Protein AF-C0EJK9-F1 (afdb_monomer_lite)

Structure (mmCIF, N/CA/C/O backbone):
data_AF-C0EJK9-F1
#
_entry.id   AF-C0EJK9-F1
#
loop_
_atom_site.group_PDB
_atom_site.id
_atom_site.type_symbol
_atom_site.label_atom_id
_atom_site.label_alt_id
_atom_site.label_comp_id
_atom_site.label_asym_id
_atom_site.label_entity_id
_atom_site.label_seq_id
_atom_site.pdbx_PDB_ins_code
_atom_site.Cartn_x
_atom_site.Cartn_y
_atom_site.Cartn_z
_atom_site.occupancy
_atom_site.B_iso_or_equiv
_atom_site.auth_seq_id
_atom_site.auth_comp_id
_atom_site.auth_asym_id
_atom_site.auth_atom_id
_atom_site.pdbx_PDB_model_num
ATOM 1 N N . MET A 1 1 ? 7.780 17.916 -21.628 1.00 54.56 1 MET A N 1
ATOM 2 C CA . MET A 1 1 ? 6.899 16.749 -21.840 1.00 54.56 1 MET A CA 1
ATOM 3 C C . MET A 1 1 ? 7.640 15.563 -22.472 1.00 54.56 1 MET A C 1
ATOM 5 O O . MET A 1 1 ? 7.548 14.504 -21.882 1.00 54.56 1 MET A O 1
ATOM 9 N N . GLY A 1 2 ? 8.480 15.717 -23.511 1.00 61.62 2 GLY A N 1
ATOM 10 C CA . GLY A 1 2 ? 9.140 14.572 -24.193 1.00 61.62 2 GLY A CA 1
ATOM 11 C C . GLY A 1 2 ? 9.980 13.589 -23.346 1.00 61.62 2 GLY A C 1
ATOM 12 O O . GLY A 1 2 ? 9.915 12.391 -23.569 1.00 61.62 2 GLY A O 1
ATOM 13 N N . LYS A 1 3 ? 10.689 14.043 -22.302 1.00 77.94 3 LYS A N 1
ATOM 14 C CA . LYS A 1 3 ? 11.567 13.158 -21.500 1.00 77.94 3 LYS A CA 1
ATOM 15 C C . LYS A 1 3 ? 10.835 12.135 -20.613 1.00 77.94 3 LYS A C 1
ATOM 17 O O . LYS A 1 3 ? 11.472 11.209 -20.127 1.00 77.94 3 LYS A O 1
ATOM 22 N N . ARG A 1 4 ? 9.537 12.326 -20.335 1.00 82.25 4 ARG A N 1
ATOM 23 C CA . ARG A 1 4 ? 8.764 11.427 -19.451 1.00 82.25 4 ARG A CA 1
ATOM 24 C C . ARG A 1 4 ? 8.226 10.214 -20.201 1.00 82.25 4 ARG A C 1
ATOM 26 O O . ARG A 1 4 ? 8.359 9.099 -19.712 1.00 82.25 4 ARG A O 1
ATOM 33 N N . ASP A 1 5 ? 7.709 10.422 -21.407 1.00 84.94 5 ASP A N 1
ATOM 34 C CA . ASP A 1 5 ? 7.240 9.321 -22.252 1.00 84.94 5 ASP A CA 1
ATOM 35 C C . ASP A 1 5 ? 8.407 8.396 -22.636 1.00 84.94 5 ASP A C 1
ATOM 37 O O . ASP A 1 5 ? 8.292 7.176 -22.533 1.00 84.94 5 ASP A O 1
ATOM 41 N N . GLU A 1 6 ? 9.572 8.970 -22.961 1.00 91.44 6 GLU A N 1
ATOM 42 C CA . GLU A 1 6 ? 10.811 8.210 -23.178 1.00 91.44 6 GLU A CA 1
ATOM 43 C C . GLU A 1 6 ? 11.226 7.406 -21.934 1.00 91.44 6 GLU A C 1
ATOM 45 O O . GLU A 1 6 ? 11.645 6.253 -22.054 1.00 91.44 6 GLU A O 1
ATOM 50 N N . ALA A 1 7 ? 11.069 7.972 -20.732 1.00 93.69 7 ALA A N 1
ATOM 51 C CA . ALA A 1 7 ? 11.371 7.270 -19.489 1.00 93.69 7 ALA A CA 1
ATOM 52 C C . ALA A 1 7 ? 10.420 6.085 -19.256 1.00 93.69 7 ALA A C 1
ATOM 54 O O . ALA A 1 7 ? 10.895 4.994 -18.941 1.00 93.69 7 ALA A O 1
ATOM 55 N N . LEU A 1 8 ? 9.110 6.255 -19.493 1.00 95.44 8 LEU A N 1
ATOM 56 C CA . LEU A 1 8 ? 8.136 5.160 -19.396 1.00 95.44 8 LEU A CA 1
ATOM 57 C C . LEU A 1 8 ? 8.521 3.990 -20.291 1.00 95.44 8 LEU A C 1
ATOM 59 O O . LEU A 1 8 ? 8.587 2.852 -19.833 1.00 95.44 8 LEU A O 1
ATOM 63 N N . VAL A 1 9 ? 8.782 4.290 -21.565 1.00 96.06 9 VAL A N 1
ATOM 64 C CA . VAL A 1 9 ? 9.171 3.291 -22.563 1.00 96.06 9 VAL A CA 1
ATOM 65 C C . VAL A 1 9 ? 10.455 2.592 -22.131 1.00 96.06 9 VAL A C 1
ATOM 67 O O . VAL A 1 9 ? 10.530 1.368 -22.191 1.00 96.06 9 VAL A O 1
ATOM 70 N N . THR A 1 10 ? 11.434 3.345 -21.627 1.00 97.19 10 THR A N 1
ATOM 71 C CA . THR A 1 10 ? 12.712 2.793 -21.164 1.00 97.19 10 THR A CA 1
ATOM 72 C C . THR A 1 10 ? 12.530 1.839 -19.985 1.00 97.19 10 THR A C 1
ATOM 74 O O . THR A 1 10 ? 13.101 0.751 -19.990 1.00 97.19 10 THR A O 1
ATOM 77 N N . TRP A 1 11 ? 11.720 2.195 -18.985 1.00 97.44 11 TRP A N 1
ATOM 78 C CA . TRP A 1 11 ? 11.469 1.305 -17.849 1.00 97.44 11 TRP A CA 1
ATOM 79 C C . TRP A 1 11 ? 10.689 0.057 -18.257 1.00 97.44 11 TRP A C 1
ATOM 81 O O . TRP A 1 11 ? 11.042 -1.041 -17.839 1.00 97.44 11 TRP A O 1
ATOM 91 N N . LEU A 1 12 ? 9.675 0.185 -19.113 1.00 97.50 12 LEU A N 1
ATOM 92 C CA . LEU A 1 12 ? 8.937 -0.981 -19.603 1.00 97.50 12 LEU A CA 1
ATOM 93 C C . LEU A 1 12 ? 9.835 -1.919 -20.426 1.00 97.50 12 LEU A C 1
ATOM 95 O O . LEU A 1 12 ? 9.771 -3.130 -20.235 1.00 97.50 12 LEU A O 1
ATOM 99 N N . ALA A 1 13 ? 10.727 -1.376 -21.259 1.00 97.75 13 ALA A N 1
ATOM 100 C CA . ALA A 1 13 ? 11.734 -2.166 -21.967 1.00 97.75 13 ALA A CA 1
ATOM 101 C C . ALA A 1 13 ? 12.742 -2.827 -21.007 1.00 97.75 13 ALA A C 1
ATOM 103 O O . ALA A 1 13 ? 13.139 -3.970 -21.213 1.00 97.75 13 ALA A O 1
ATOM 104 N N . GLY A 1 14 ? 13.132 -2.141 -19.929 1.00 96.88 14 GLY A N 1
ATOM 105 C CA . GLY A 1 14 ? 13.991 -2.709 -18.886 1.00 96.88 14 GLY A CA 1
ATOM 106 C C . GLY A 1 14 ? 13.339 -3.880 -18.144 1.00 96.88 14 GLY A C 1
ATOM 107 O O . GLY A 1 14 ? 14.010 -4.869 -17.853 1.00 96.88 14 GLY A O 1
ATOM 108 N N . TYR A 1 15 ? 12.030 -3.800 -17.886 1.00 97.50 15 TYR A N 1
ATOM 109 C CA . TYR A 1 15 ? 11.264 -4.923 -17.346 1.00 97.50 15 TYR A CA 1
ATOM 110 C C . TYR A 1 15 ? 11.197 -6.096 -18.332 1.00 97.50 15 TYR A C 1
ATOM 112 O O . TYR A 1 15 ? 11.419 -7.229 -17.922 1.00 97.50 15 TYR A O 1
ATOM 120 N N . ASP A 1 16 ? 10.949 -5.839 -19.618 1.00 97.62 16 ASP A N 1
ATOM 121 C CA . ASP A 1 16 ? 10.926 -6.893 -20.643 1.00 97.62 16 ASP A CA 1
ATOM 122 C C . ASP A 1 16 ? 12.284 -7.612 -20.755 1.00 97.62 16 ASP A C 1
ATOM 124 O O . ASP A 1 16 ? 12.351 -8.836 -20.848 1.00 97.62 16 ASP A O 1
ATOM 128 N N . TYR A 1 17 ? 13.382 -6.860 -20.633 1.00 96.50 17 TYR A N 1
ATOM 129 C CA . TYR A 1 17 ? 14.736 -7.412 -20.602 1.00 96.50 17 TYR A CA 1
ATOM 130 C C . TYR A 1 17 ? 15.014 -8.273 -19.356 1.00 96.50 17 TYR A C 1
ATOM 132 O O . TYR A 1 17 ? 15.691 -9.298 -19.454 1.00 96.50 17 TYR A O 1
ATOM 140 N N . ASN A 1 18 ? 14.516 -7.878 -18.179 1.00 93.75 18 ASN A N 1
ATOM 141 C CA . ASN A 1 18 ? 14.666 -8.654 -16.945 1.00 93.75 18 ASN A CA 1
ATOM 142 C C . ASN A 1 18 ? 13.365 -8.683 -16.119 1.00 93.75 18 ASN A C 1
ATOM 144 O O . ASN A 1 18 ? 13.221 -7.934 -15.145 1.00 93.75 18 ASN A O 1
ATOM 148 N N . PRO A 1 19 ? 12.439 -9.608 -16.431 1.00 95.12 19 PRO A N 1
ATOM 149 C CA . PRO A 1 19 ? 11.115 -9.639 -15.810 1.00 95.12 19 PRO A CA 1
ATOM 150 C C . PRO A 1 19 ? 11.126 -10.147 -14.362 1.00 95.12 19 PRO A C 1
ATOM 152 O O . PRO A 1 19 ? 10.086 -10.170 -13.703 1.00 95.12 19 PRO A O 1
ATOM 155 N N . ARG A 1 20 ? 12.292 -10.560 -13.847 1.00 94.25 20 ARG A N 1
ATOM 156 C CA . ARG A 1 20 ? 12.480 -10.977 -12.449 1.00 94.25 20 ARG A CA 1
ATOM 157 C C . ARG A 1 20 ? 12.825 -9.798 -11.531 1.00 94.25 20 ARG A C 1
ATOM 159 O O . ARG A 1 20 ? 13.028 -10.016 -10.342 1.00 94.25 20 ARG A O 1
ATOM 166 N N . ARG A 1 21 ? 12.900 -8.570 -12.064 1.00 95.00 21 ARG A N 1
ATOM 167 C CA . ARG A 1 21 ? 13.217 -7.340 -11.325 1.00 95.00 21 ARG A CA 1
ATOM 168 C C . ARG A 1 21 ? 12.032 -6.377 -11.329 1.00 95.00 21 ARG A C 1
ATOM 170 O O . ARG A 1 21 ? 11.565 -5.946 -12.381 1.00 95.00 21 ARG A O 1
ATOM 177 N N . ALA A 1 22 ? 11.564 -6.010 -10.141 1.00 97.69 22 ALA A N 1
ATOM 178 C CA . ALA A 1 22 ? 10.416 -5.128 -9.960 1.00 97.69 22 ALA A CA 1
ATOM 179 C C . ALA A 1 22 ? 10.752 -3.637 -10.122 1.00 97.69 22 ALA A C 1
ATOM 181 O O . ALA A 1 22 ? 9.849 -2.836 -10.351 1.00 97.69 22 ALA A O 1
ATOM 182 N N . GLU A 1 23 ? 12.026 -3.243 -10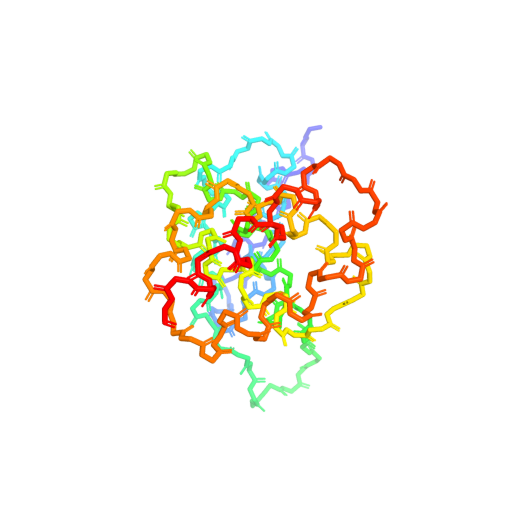.022 1.00 97.75 23 GLU A N 1
ATOM 183 C CA . GLU A 1 23 ? 12.430 -1.832 -9.954 1.00 97.75 23 GLU A CA 1
ATOM 184 C C . GLU A 1 23 ? 11.974 -1.012 -11.164 1.00 97.75 23 GLU A C 1
ATOM 186 O O . GLU A 1 23 ? 11.512 0.117 -11.010 1.00 97.75 23 GLU A O 1
ATOM 191 N N . CYS A 1 24 ? 12.034 -1.586 -12.366 1.00 97.88 24 CYS A N 1
ATOM 192 C CA . CYS A 1 24 ? 11.545 -0.913 -13.566 1.00 97.88 24 CYS A CA 1
ATOM 193 C C . CYS A 1 24 ? 10.026 -0.682 -13.520 1.00 97.88 24 CYS A C 1
ATOM 195 O O . CYS A 1 24 ? 9.553 0.409 -13.842 1.00 97.88 24 CYS A O 1
ATOM 197 N N . LEU A 1 25 ? 9.257 -1.676 -13.066 1.00 98.50 25 LEU A N 1
ATOM 198 C CA . LEU A 1 25 ? 7.810 -1.530 -12.911 1.00 98.50 25 LEU A CA 1
ATOM 199 C C . LEU A 1 25 ? 7.457 -0.521 -11.815 1.00 98.50 25 LEU A C 1
ATOM 201 O O . LEU A 1 25 ? 6.545 0.277 -12.007 1.00 98.50 25 LEU A O 1
ATOM 205 N N . TYR A 1 26 ? 8.201 -0.495 -10.710 1.00 98.56 26 TYR A N 1
ATOM 206 C CA . TYR A 1 26 ? 8.026 0.500 -9.652 1.00 98.56 26 TYR A CA 1
ATOM 207 C C . TYR A 1 26 ? 8.262 1.937 -10.154 1.00 98.56 26 TYR A C 1
ATOM 209 O O . TYR A 1 26 ? 7.464 2.839 -9.877 1.00 98.56 26 TYR A O 1
ATOM 217 N N . LEU A 1 27 ? 9.314 2.165 -10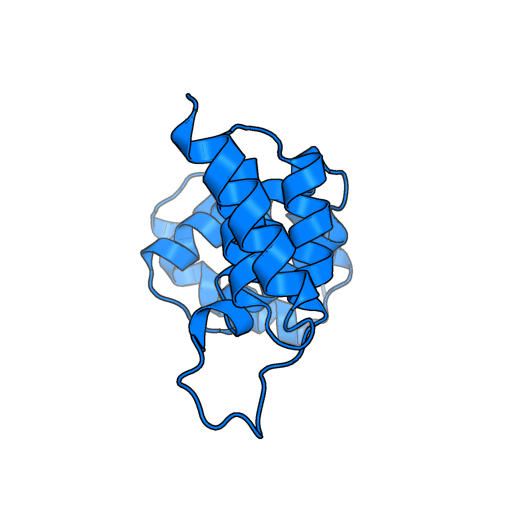.946 1.00 98.25 27 LEU A N 1
ATOM 218 C CA . LEU A 1 27 ? 9.582 3.480 -11.542 1.00 98.25 27 LEU A CA 1
ATOM 219 C C . LEU A 1 27 ? 8.466 3.899 -12.514 1.00 98.25 27 LEU A C 1
ATOM 221 O O . LEU A 1 27 ? 7.977 5.031 -12.445 1.00 98.25 27 LEU A O 1
ATOM 225 N N . ALA A 1 28 ? 7.998 2.971 -13.356 1.00 98.44 28 ALA A N 1
ATOM 226 C CA . ALA A 1 28 ? 6.863 3.199 -14.248 1.00 98.44 28 ALA A CA 1
ATOM 227 C C . ALA A 1 28 ? 5.569 3.513 -13.472 1.00 98.44 28 ALA A C 1
ATOM 229 O O . ALA A 1 28 ? 4.886 4.492 -13.781 1.00 98.44 28 ALA A O 1
ATOM 230 N N . GLN A 1 29 ? 5.258 2.734 -12.430 1.00 98.62 29 GLN A N 1
ATOM 231 C CA . GLN A 1 29 ? 4.120 2.948 -11.531 1.00 98.62 29 GLN A CA 1
ATOM 232 C C . GLN A 1 29 ? 4.151 4.354 -10.927 1.00 98.62 29 GLN A C 1
ATOM 234 O O . GLN A 1 29 ? 3.154 5.080 -11.011 1.00 98.62 29 GLN A O 1
ATOM 239 N N . THR A 1 30 ? 5.296 4.745 -10.367 1.00 98.25 30 THR A N 1
ATOM 240 C CA . THR A 1 30 ? 5.489 6.032 -9.690 1.00 98.25 30 THR A CA 1
ATOM 241 C C . THR A 1 30 ? 5.268 7.194 -10.651 1.00 98.25 30 THR A C 1
ATOM 243 O O . THR A 1 30 ? 4.532 8.134 -10.341 1.00 98.25 30 THR A O 1
ATOM 246 N N . MET A 1 31 ? 5.856 7.131 -11.849 1.00 97.50 31 MET A N 1
ATOM 247 C CA . MET 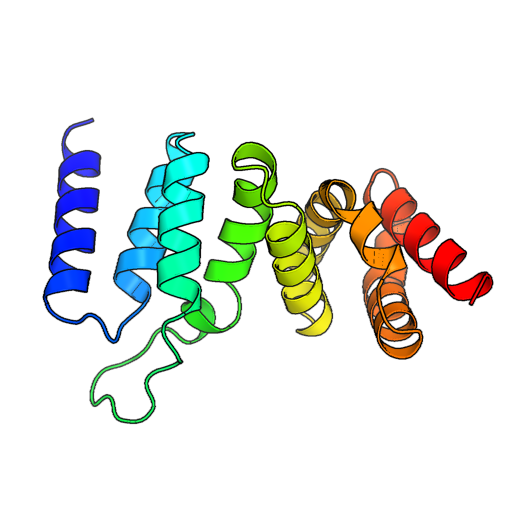A 1 31 ? 5.676 8.191 -12.838 1.00 97.50 31 MET A CA 1
ATOM 248 C C . MET A 1 31 ? 4.217 8.286 -13.301 1.00 97.50 31 MET A C 1
ATOM 250 O O . MET A 1 31 ? 3.660 9.381 -13.344 1.00 97.50 31 MET A O 1
ATOM 254 N N . LEU A 1 32 ? 3.558 7.155 -13.577 1.00 98.00 32 LEU A N 1
ATOM 255 C CA . LEU A 1 32 ? 2.141 7.144 -13.951 1.00 98.00 32 LEU A CA 1
ATOM 256 C C . LEU A 1 32 ? 1.256 7.743 -12.850 1.00 98.00 32 LEU A C 1
ATOM 258 O O . LEU A 1 32 ? 0.342 8.511 -13.156 1.00 98.00 32 LEU A O 1
ATOM 262 N N . ARG A 1 33 ? 1.536 7.456 -11.570 1.00 97.88 33 ARG A N 1
ATOM 263 C CA . ARG A 1 33 ? 0.821 8.083 -10.448 1.00 97.88 33 ARG A CA 1
ATOM 264 C C . ARG A 1 33 ? 1.036 9.595 -10.431 1.00 97.88 33 ARG A C 1
ATOM 266 O O . ARG A 1 33 ? 0.071 10.337 -10.262 1.00 97.88 33 ARG A O 1
ATOM 273 N N . GLN A 1 34 ? 2.274 10.059 -10.602 1.00 96.75 34 GLN A N 1
ATOM 274 C CA . GLN A 1 34 ? 2.604 11.491 -10.621 1.00 96.75 34 GLN A CA 1
ATOM 275 C C . GLN A 1 34 ? 1.931 12.240 -11.782 1.00 96.75 34 GLN A C 1
ATOM 277 O O . GLN A 1 34 ? 1.682 13.439 -11.676 1.00 96.75 34 GLN A O 1
ATOM 282 N N . GLU A 1 35 ? 1.586 11.539 -12.861 1.00 96.12 35 GLU A N 1
ATOM 283 C CA . GLU A 1 35 ? 0.796 12.064 -13.981 1.00 96.12 35 GLU A CA 1
ATOM 284 C C . GLU A 1 35 ? -0.726 11.960 -13.771 1.00 96.12 35 GLU A C 1
ATOM 286 O O . GLU A 1 35 ? -1.497 12.275 -14.675 1.00 96.12 35 GLU A O 1
ATOM 291 N N . GLY A 1 36 ? -1.183 11.497 -12.603 1.00 97.00 36 GLY A N 1
ATOM 292 C CA . GLY A 1 36 ? -2.604 11.302 -12.301 1.00 97.00 36 GLY A CA 1
ATOM 293 C C . GLY A 1 36 ? -3.228 10.083 -12.988 1.00 97.00 36 GLY A C 1
ATOM 294 O O . GLY A 1 36 ? -4.441 9.879 -12.924 1.00 97.00 36 GLY A O 1
ATOM 295 N N . LYS A 1 37 ? -2.423 9.226 -13.628 1.00 97.81 37 LYS A N 1
ATOM 296 C CA . LYS A 1 37 ? -2.870 8.006 -14.315 1.00 97.81 37 LYS A CA 1
ATOM 297 C C . LYS A 1 37 ? -3.017 6.846 -13.317 1.00 97.81 37 LYS A C 1
ATOM 299 O O . LYS A 1 37 ? -2.408 5.787 -13.466 1.00 97.81 37 LYS A O 1
ATOM 304 N N . TYR A 1 38 ? -3.840 7.040 -12.285 1.00 98.31 38 TYR A N 1
ATOM 305 C CA . TYR A 1 38 ? -3.915 6.141 -11.125 1.00 98.31 38 TYR A CA 1
ATOM 306 C C . TYR A 1 38 ? -4.292 4.694 -11.468 1.00 98.31 38 TYR A C 1
ATOM 308 O O . TYR A 1 38 ? -3.704 3.773 -10.916 1.00 98.31 38 TYR A O 1
ATOM 316 N N . ARG A 1 39 ? -5.226 4.470 -12.402 1.00 98.56 39 ARG A N 1
ATOM 317 C CA . ARG A 1 39 ? -5.699 3.113 -12.745 1.00 98.56 39 ARG A CA 1
ATOM 318 C C . ARG A 1 39 ? -4.615 2.244 -13.382 1.00 98.56 39 ARG A C 1
ATOM 320 O O . ARG A 1 39 ? -4.447 1.093 -13.002 1.00 98.56 39 ARG A O 1
ATOM 327 N N . ILE A 1 40 ? -3.866 2.801 -14.333 1.00 98.50 40 ILE A N 1
ATOM 328 C CA . ILE A 1 40 ? -2.765 2.074 -14.981 1.00 98.50 40 ILE A CA 1
ATOM 329 C C . ILE A 1 40 ? -1.545 1.973 -14.061 1.00 98.50 40 ILE A C 1
ATOM 331 O O . ILE A 1 40 ? -0.903 0.930 -14.033 1.00 98.50 40 ILE A O 1
ATOM 335 N N . SER A 1 41 ? -1.277 3.004 -13.250 1.00 98.69 41 SER A N 1
ATOM 336 C CA . SER A 1 41 ? -0.269 2.933 -12.187 1.00 98.69 41 SER A CA 1
ATOM 337 C C . SER A 1 41 ? -0.559 1.761 -11.239 1.00 98.69 41 SER A C 1
ATOM 339 O O . SER A 1 41 ? 0.316 0.932 -11.010 1.00 98.69 41 SER A O 1
ATOM 341 N N . HIS A 1 42 ? -1.810 1.619 -10.790 1.00 98.81 42 HIS A N 1
ATOM 342 C CA . HIS A 1 42 ? -2.242 0.510 -9.943 1.00 98.81 42 HIS A CA 1
ATOM 343 C C . HIS A 1 42 ? -2.025 -0.859 -10.607 1.00 98.81 42 HIS A C 1
ATOM 345 O O . HIS A 1 42 ? -1.451 -1.757 -9.997 1.00 98.81 42 HIS A O 1
ATOM 351 N N . ALA A 1 43 ? -2.420 -1.010 -11.877 1.00 98.75 43 ALA A N 1
ATOM 352 C CA . ALA A 1 43 ? -2.235 -2.259 -12.616 1.00 98.75 43 ALA A CA 1
ATOM 353 C C . ALA A 1 43 ? -0.751 -2.661 -12.732 1.00 98.75 43 ALA A C 1
ATOM 355 O O . ALA A 1 43 ? -0.408 -3.820 -12.501 1.00 98.75 43 ALA A O 1
ATOM 356 N N . ILE A 1 44 ? 0.136 -1.704 -13.026 1.00 98.62 44 ILE A N 1
ATOM 357 C CA . ILE A 1 44 ? 1.588 -1.940 -13.053 1.00 98.62 44 ILE A CA 1
ATOM 358 C C . ILE A 1 44 ? 2.120 -2.280 -11.657 1.00 98.62 44 ILE A C 1
ATOM 360 O O . ILE A 1 44 ? 2.930 -3.195 -11.520 1.00 98.62 44 ILE A O 1
ATOM 364 N N . GLY A 1 45 ? 1.638 -1.606 -10.612 1.00 98.75 45 GLY A N 1
ATOM 365 C CA . GLY A 1 45 ? 2.015 -1.907 -9.232 1.00 98.75 45 GLY A CA 1
ATOM 366 C C . GLY A 1 45 ? 1.642 -3.322 -8.799 1.00 98.75 45 GLY A C 1
ATOM 367 O O . GLY A 1 45 ? 2.437 -3.999 -8.152 1.00 98.75 45 GLY A O 1
ATOM 368 N N . LEU A 1 46 ? 0.474 -3.818 -9.218 1.00 98.81 46 LEU A N 1
ATOM 369 C CA . LEU A 1 46 ? 0.066 -5.206 -8.985 1.00 98.81 46 LEU A CA 1
ATOM 370 C C . LEU A 1 46 ? 0.990 -6.205 -9.691 1.00 98.81 46 LEU A C 1
ATOM 372 O O . LEU A 1 46 ? 1.274 -7.269 -9.142 1.00 98.81 46 LEU A O 1
ATOM 376 N N . MET A 1 47 ? 1.472 -5.877 -10.895 1.00 98.50 47 MET A N 1
ATOM 377 C CA . MET A 1 47 ? 2.490 -6.685 -11.573 1.00 98.50 47 MET A CA 1
ATOM 378 C C . MET A 1 47 ? 3.806 -6.673 -10.790 1.00 98.50 47 MET A C 1
ATOM 380 O O . MET A 1 47 ? 4.363 -7.739 -10.537 1.00 98.50 47 MET A O 1
ATOM 384 N N . ALA A 1 48 ? 4.261 -5.496 -10.351 1.00 98.50 48 ALA A N 1
ATOM 385 C CA . ALA A 1 48 ? 5.492 -5.335 -9.582 1.00 98.50 48 ALA A CA 1
ATOM 386 C C . ALA A 1 48 ? 5.450 -6.114 -8.256 1.00 98.50 48 ALA A C 1
ATOM 388 O O . ALA A 1 48 ? 6.384 -6.848 -7.950 1.00 98.50 48 ALA A O 1
ATOM 389 N N . LYS A 1 49 ? 4.339 -6.029 -7.510 1.00 98.31 49 LYS A N 1
ATOM 390 C CA . LYS A 1 49 ? 4.147 -6.700 -6.210 1.00 98.31 49 LYS A CA 1
ATOM 391 C C . LYS A 1 49 ? 4.264 -8.226 -6.288 1.00 98.31 49 LYS A C 1
ATOM 393 O O . LYS A 1 49 ? 4.607 -8.866 -5.300 1.00 98.31 49 LYS A O 1
ATOM 398 N N . ARG A 1 50 ? 3.965 -8.825 -7.446 1.00 97.94 50 ARG A N 1
ATOM 399 C CA . ARG A 1 50 ? 4.050 -10.283 -7.658 1.00 97.94 50 ARG A CA 1
ATOM 400 C C . ARG A 1 50 ? 5.477 -10.779 -7.872 1.00 97.94 50 ARG A C 1
ATOM 402 O O . ARG A 1 50 ? 5.700 -11.986 -7.822 1.00 97.94 50 ARG A O 1
ATOM 409 N N . ILE A 1 51 ? 6.421 -9.882 -8.144 1.00 97.75 51 ILE A N 1
ATOM 410 C CA . ILE A 1 51 ? 7.818 -10.239 -8.368 1.00 97.75 51 ILE A CA 1
ATOM 411 C C . ILE A 1 51 ? 8.494 -10.369 -6.995 1.00 97.75 51 ILE A C 1
ATOM 413 O O . ILE A 1 51 ? 8.568 -9.381 -6.261 1.00 97.75 51 ILE A O 1
ATOM 417 N N . PRO A 1 52 ? 8.972 -11.568 -6.614 1.00 95.94 52 PRO A N 1
ATOM 418 C CA . PRO A 1 52 ? 9.634 -11.758 -5.332 1.00 95.94 52 PRO A CA 1
ATOM 419 C C . PRO A 1 52 ? 10.987 -11.041 -5.308 1.00 95.94 52 PRO A C 1
ATOM 421 O O . PRO A 1 52 ? 11.594 -10.801 -6.352 1.00 95.94 52 PRO A O 1
ATOM 424 N N . PHE A 1 53 ? 11.486 -10.752 -4.105 1.00 95.31 53 PHE A N 1
ATOM 425 C CA . PHE A 1 53 ? 12.843 -10.240 -3.936 1.00 95.31 53 PHE A CA 1
ATOM 426 C C . PHE A 1 53 ? 13.858 -11.221 -4.561 1.00 95.31 53 PHE A C 1
ATOM 428 O O . PHE A 1 53 ? 13.841 -12.407 -4.215 1.00 95.31 53 PHE A O 1
ATOM 435 N N . PRO A 1 54 ? 14.728 -10.771 -5.480 1.00 92.19 54 PRO A N 1
ATOM 436 C CA . PRO A 1 54 ? 15.689 -11.646 -6.140 1.00 92.19 54 PRO A CA 1
ATOM 437 C C . PRO A 1 54 ? 16.816 -12.046 -5.173 1.00 92.19 54 PRO A C 1
ATOM 439 O O . PRO A 1 54 ? 17.550 -11.196 -4.674 1.00 92.19 54 PRO A O 1
ATOM 442 N N . THR A 1 55 ? 16.960 -13.348 -4.911 1.00 87.62 55 THR A N 1
ATOM 443 C CA . THR A 1 55 ? 17.975 -13.900 -3.989 1.00 87.62 55 THR A CA 1
ATOM 444 C C . THR A 1 55 ? 19.293 -14.259 -4.666 1.00 87.62 55 THR A C 1
ATOM 446 O O . THR A 1 55 ? 20.329 -14.263 -4.010 1.00 87.62 55 THR A O 1
ATOM 449 N N . ASP A 1 56 ? 19.257 -14.535 -5.971 1.00 84.25 56 ASP A N 1
ATOM 450 C CA . ASP A 1 56 ? 20.382 -15.111 -6.721 1.00 84.25 56 ASP A CA 1
ATOM 451 C C . ASP A 1 56 ? 21.032 -14.092 -7.677 1.00 84.25 56 ASP A C 1
ATOM 453 O O . ASP A 1 56 ? 21.669 -14.467 -8.662 1.00 84.25 56 ASP A O 1
ATOM 457 N N . ASP A 1 57 ? 20.817 -12.794 -7.442 1.00 80.44 57 ASP A N 1
ATOM 458 C CA . ASP A 1 57 ? 21.311 -11.734 -8.321 1.00 80.44 57 ASP A CA 1
ATOM 459 C C . ASP A 1 57 ? 22.757 -11.344 -7.976 1.00 80.44 57 ASP A C 1
ATOM 461 O O . ASP A 1 57 ? 23.147 -11.250 -6.813 1.00 80.44 57 ASP A O 1
ATOM 465 N N . ILE A 1 58 ? 23.553 -11.099 -9.014 1.00 77.00 58 ILE A N 1
ATOM 466 C CA . ILE A 1 58 ? 24.951 -10.669 -8.898 1.00 77.00 58 ILE A CA 1
ATOM 467 C C . ILE A 1 58 ? 25.076 -9.144 -8.776 1.00 77.00 58 ILE A C 1
ATOM 469 O O . ILE A 1 58 ? 26.131 -8.642 -8.385 1.00 77.00 58 ILE A O 1
ATOM 473 N N . LEU A 1 59 ? 24.022 -8.399 -9.134 1.00 82.44 59 LEU A N 1
ATOM 474 C CA . LEU A 1 59 ? 23.974 -6.939 -9.052 1.00 82.44 59 LEU A CA 1
ATOM 475 C C . LEU A 1 59 ? 23.183 -6.466 -7.832 1.00 82.44 59 LEU A C 1
ATOM 477 O O . LEU A 1 59 ? 22.305 -7.157 -7.325 1.00 82.44 59 LEU A O 1
ATOM 481 N N . PHE A 1 60 ? 23.452 -5.231 -7.401 1.00 87.06 60 PHE A N 1
ATOM 482 C CA . PHE A 1 60 ? 22.713 -4.593 -6.314 1.00 87.06 60 PHE A CA 1
ATOM 483 C C . PHE A 1 60 ? 21.202 -4.533 -6.603 1.00 87.06 60 PHE A C 1
ATOM 485 O O . PHE A 1 60 ? 20.759 -4.189 -7.707 1.00 87.06 60 PHE A O 1
ATOM 492 N N . VAL A 1 61 ? 20.414 -4.836 -5.571 1.00 91.44 61 VAL A N 1
ATOM 493 C CA . VAL A 1 61 ? 18.947 -4.861 -5.591 1.00 91.44 61 VAL A CA 1
ATOM 494 C C . VAL A 1 61 ? 18.432 -3.797 -4.630 1.00 91.44 61 VAL A C 1
ATOM 496 O O . VAL A 1 61 ? 18.926 -3.677 -3.508 1.00 91.44 61 VAL A O 1
ATOM 499 N N . GLN A 1 62 ? 17.434 -3.020 -5.050 1.00 94.19 62 GLN A N 1
ATOM 500 C CA . GLN A 1 62 ? 16.839 -1.997 -4.188 1.00 94.19 62 GLN A CA 1
ATOM 501 C C . GLN A 1 62 ? 15.812 -2.639 -3.249 1.00 94.19 62 GLN A C 1
ATOM 503 O O . GLN A 1 62 ? 14.642 -2.764 -3.597 1.00 94.19 62 GLN A O 1
ATOM 508 N N . SER A 1 63 ? 16.236 -3.052 -2.052 1.00 94.00 63 SER A N 1
ATOM 509 C CA . SER A 1 63 ? 15.381 -3.780 -1.096 1.00 94.00 63 SER A CA 1
ATOM 510 C C . SER A 1 63 ? 14.077 -3.056 -0.753 1.00 94.00 63 SER A C 1
ATOM 512 O O . SER A 1 63 ? 13.033 -3.699 -0.656 1.00 94.00 63 SER A O 1
ATOM 514 N N . ASN A 1 64 ? 14.114 -1.725 -0.633 1.00 95.69 64 ASN A N 1
ATOM 515 C CA . ASN A 1 64 ? 12.940 -0.916 -0.297 1.00 95.69 64 ASN A CA 1
ATOM 516 C C . ASN A 1 64 ? 11.814 -1.054 -1.326 1.00 95.69 64 ASN A C 1
ATOM 518 O O . ASN A 1 64 ? 10.650 -1.062 -0.934 1.00 95.69 64 ASN A O 1
ATOM 522 N N . VAL A 1 65 ? 12.141 -1.265 -2.607 1.00 97.56 65 VAL A N 1
ATOM 523 C CA . VAL A 1 65 ? 11.133 -1.445 -3.660 1.00 97.56 65 VAL A CA 1
ATOM 524 C C . VAL A 1 65 ? 10.212 -2.616 -3.331 1.00 97.56 65 VAL A C 1
ATOM 526 O O . VAL A 1 65 ? 8.992 -2.495 -3.417 1.00 97.56 65 VAL A O 1
ATOM 529 N N . TYR A 1 66 ? 10.802 -3.722 -2.885 1.00 97.12 66 TYR A N 1
ATOM 530 C CA . TYR A 1 66 ? 10.097 -4.957 -2.554 1.00 97.12 66 TYR A CA 1
ATOM 531 C C . TYR A 1 66 ? 9.466 -4.917 -1.161 1.00 97.12 66 TYR A C 1
ATOM 533 O O . TYR A 1 66 ? 8.437 -5.546 -0.935 1.00 97.12 66 TYR A O 1
ATOM 541 N N . GLN A 1 67 ? 10.093 -4.208 -0.222 1.00 95.75 67 GLN A N 1
ATOM 542 C CA . GLN A 1 67 ? 9.646 -4.167 1.168 1.00 95.75 67 GLN A CA 1
ATOM 543 C C . GLN A 1 67 ? 8.518 -3.161 1.396 1.00 95.75 67 GLN A C 1
ATOM 545 O O . GLN A 1 67 ? 7.604 -3.457 2.155 1.00 95.75 67 GLN A O 1
ATOM 550 N N . LEU A 1 68 ? 8.573 -1.976 0.780 1.00 97.06 68 LEU A N 1
ATOM 551 C CA . LEU A 1 68 ? 7.664 -0.883 1.134 1.00 97.06 68 LEU A CA 1
ATOM 552 C C . LEU A 1 68 ? 7.228 0.013 -0.032 1.00 97.06 68 LEU A C 1
ATOM 554 O O . LEU A 1 68 ? 6.080 0.451 -0.036 1.00 97.06 68 LEU A O 1
ATOM 558 N N . ASP A 1 69 ? 8.071 0.294 -1.030 1.00 98.06 69 ASP A N 1
ATOM 559 C CA . ASP A 1 69 ? 7.742 1.359 -1.991 1.00 98.06 69 ASP A CA 1
ATOM 560 C C . ASP A 1 69 ? 6.568 0.986 -2.916 1.00 98.06 69 ASP A C 1
ATOM 562 O O . ASP A 1 69 ? 5.689 1.813 -3.172 1.00 98.06 69 ASP A O 1
ATOM 566 N N . ILE A 1 70 ? 6.495 -0.273 -3.370 1.00 98.62 70 ILE A N 1
ATOM 567 C CA . ILE A 1 70 ? 5.370 -0.752 -4.192 1.00 98.62 70 ILE A CA 1
ATOM 568 C C . ILE A 1 70 ? 4.059 -0.696 -3.401 1.00 98.62 70 ILE A C 1
ATOM 570 O O . ILE A 1 70 ? 3.036 -0.255 -3.930 1.00 98.62 70 ILE A O 1
ATOM 574 N N . ASP A 1 71 ? 4.079 -1.108 -2.131 1.00 98.62 71 ASP A N 1
ATOM 575 C CA . ASP A 1 71 ? 2.893 -1.063 -1.276 1.00 98.62 71 ASP A CA 1
ATOM 576 C C . ASP A 1 71 ? 2.461 0.365 -0.961 1.00 98.62 71 ASP A C 1
ATOM 578 O O . ASP A 1 71 ? 1.265 0.658 -0.937 1.00 98.62 71 ASP A O 1
ATOM 582 N N . TYR A 1 72 ? 3.408 1.288 -0.805 1.00 98.56 72 TYR A N 1
ATOM 583 C CA . TYR A 1 72 ? 3.080 2.700 -0.671 1.00 98.56 72 TYR A CA 1
ATOM 584 C C . TYR A 1 72 ? 2.323 3.203 -1.902 1.00 98.56 72 TYR A C 1
ATOM 586 O O . TYR A 1 72 ? 1.225 3.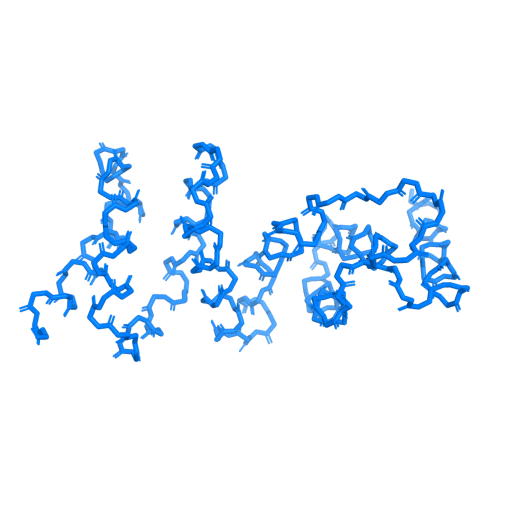751 -1.777 1.00 98.56 72 TYR A O 1
ATOM 594 N N . GLU A 1 73 ? 2.852 2.957 -3.096 1.00 98.62 73 GLU A N 1
ATOM 595 C CA . GLU A 1 73 ? 2.226 3.390 -4.343 1.00 98.62 73 GLU A CA 1
ATOM 596 C C . GLU A 1 73 ? 0.864 2.696 -4.586 1.00 98.62 73 GLU A C 1
ATOM 598 O O . GLU A 1 73 ? -0.086 3.324 -5.071 1.00 98.62 73 GLU A O 1
ATOM 603 N N . LEU A 1 74 ? 0.707 1.426 -4.192 1.00 98.88 74 LEU A N 1
ATOM 604 C CA . LEU A 1 74 ? -0.581 0.722 -4.231 1.00 98.88 74 LEU A CA 1
ATOM 605 C C . LEU A 1 74 ? -1.596 1.320 -3.252 1.00 98.88 74 LEU A C 1
ATOM 607 O O . LEU A 1 74 ? -2.741 1.541 -3.645 1.00 98.88 74 LEU A O 1
ATOM 611 N N . SER A 1 75 ? -1.182 1.680 -2.032 1.00 98.56 75 SER A N 1
ATOM 612 C CA . SER A 1 75 ? -2.066 2.311 -1.041 1.00 98.56 75 SER A CA 1
ATOM 613 C C . SER A 1 75 ? -2.675 3.628 -1.540 1.00 98.56 75 SER A C 1
ATOM 615 O O . SER A 1 75 ? -3.813 3.957 -1.207 1.00 98.56 75 SER A O 1
ATOM 617 N N . VAL A 1 76 ? -1.946 4.365 -2.385 1.00 98.56 76 VAL A N 1
ATOM 618 C CA . VAL A 1 76 ? -2.400 5.638 -2.963 1.00 98.56 76 VAL A CA 1
ATOM 619 C C . VAL A 1 76 ? -3.305 5.418 -4.179 1.00 98.56 76 VAL A C 1
ATOM 621 O O . VAL A 1 76 ? -4.279 6.141 -4.377 1.00 98.56 76 VAL A O 1
ATOM 624 N N . THR A 1 77 ? -2.980 4.441 -5.025 1.00 98.75 77 THR A N 1
ATOM 625 C CA . THR A 1 77 ? -3.629 4.262 -6.337 1.00 98.75 77 THR A CA 1
ATOM 626 C C . THR A 1 77 ? -4.886 3.391 -6.289 1.00 98.75 77 THR A C 1
ATOM 628 O O . THR A 1 77 ? -5.766 3.548 -7.141 1.00 98.75 77 THR A O 1
ATOM 631 N N . ALA A 1 78 ? -5.001 2.511 -5.291 1.00 98.69 78 ALA A N 1
ATOM 632 C CA . ALA A 1 78 ? -6.048 1.497 -5.211 1.00 98.69 78 ALA A CA 1
ATOM 633 C C . ALA A 1 78 ? -7.473 2.074 -5.161 1.00 98.69 78 ALA A C 1
ATOM 635 O O . ALA A 1 78 ? -8.358 1.573 -5.852 1.00 98.69 78 ALA A O 1
ATOM 636 N N . TYR A 1 79 ? -7.694 3.182 -4.445 1.00 98.38 79 TYR A N 1
ATOM 637 C CA . TYR A 1 79 ? -9.006 3.836 -4.372 1.00 98.38 79 TYR A CA 1
ATOM 638 C C . TYR A 1 79 ? -9.537 4.250 -5.754 1.00 98.38 79 TYR A C 1
ATOM 640 O O . TYR A 1 79 ? -10.681 3.967 -6.101 1.00 98.38 79 TYR A O 1
ATOM 648 N N . ALA A 1 80 ? -8.696 4.870 -6.587 1.00 98.12 80 ALA A N 1
ATOM 649 C CA . ALA A 1 80 ? -9.085 5.289 -7.937 1.00 98.12 80 ALA A CA 1
ATOM 650 C C . ALA A 1 80 ? -9.268 4.102 -8.906 1.00 98.12 80 ALA A C 1
ATOM 652 O O . ALA A 1 80 ? -9.991 4.217 -9.904 1.00 98.12 80 ALA A O 1
ATOM 653 N N . ALA A 1 81 ? -8.610 2.975 -8.621 1.00 97.75 81 ALA A N 1
ATOM 654 C CA . ALA A 1 81 ? -8.767 1.716 -9.343 1.00 97.75 81 ALA A CA 1
ATOM 655 C C . ALA A 1 81 ? -9.982 0.890 -8.878 1.00 97.75 81 ALA A C 1
ATOM 657 O O . ALA A 1 81 ? -10.407 0.003 -9.612 1.00 97.75 81 ALA A O 1
ATOM 658 N N . GLY A 1 82 ? -10.565 1.204 -7.716 1.00 98.06 82 GLY A N 1
ATOM 659 C CA . GLY A 1 82 ? -11.664 0.444 -7.113 1.00 98.06 82 GLY A CA 1
ATOM 660 C C . GLY A 1 82 ? -11.225 -0.844 -6.404 1.00 98.06 82 GLY A C 1
ATOM 661 O O . GLY A 1 82 ? -12.079 -1.647 -6.040 1.00 98.06 82 GLY A O 1
ATOM 662 N N . ASP A 1 83 ? -9.922 -1.052 -6.192 1.00 98.44 83 ASP A N 1
ATOM 663 C CA . ASP A 1 83 ? -9.380 -2.236 -5.510 1.00 98.44 83 ASP A CA 1
ATOM 664 C C . ASP A 1 83 ? -9.161 -1.955 -4.015 1.00 98.44 83 ASP A C 1
ATOM 666 O O . ASP A 1 83 ? -8.040 -1.865 -3.512 1.00 98.44 83 ASP A O 1
ATOM 670 N N . PHE A 1 84 ? -10.257 -1.758 -3.282 1.00 98.31 84 PHE A N 1
ATOM 671 C CA . PHE A 1 84 ? -10.191 -1.385 -1.865 1.00 98.31 84 PHE A CA 1
ATOM 672 C C . PHE A 1 84 ? -9.490 -2.437 -0.998 1.00 98.31 84 PHE A C 1
ATOM 674 O O . PHE A 1 84 ? -8.813 -2.080 -0.031 1.00 98.31 84 PHE A O 1
ATOM 681 N N . ARG A 1 85 ? -9.583 -3.717 -1.380 1.00 98.06 85 ARG A N 1
ATOM 682 C CA . ARG A 1 85 ? -8.900 -4.807 -0.681 1.00 98.06 85 ARG A CA 1
ATOM 683 C C . ARG A 1 85 ? -7.388 -4.672 -0.815 1.00 98.06 85 ARG A C 1
ATOM 685 O O . ARG A 1 85 ? -6.703 -4.703 0.203 1.00 98.06 85 ARG A O 1
ATOM 692 N N . GLN A 1 86 ? -6.867 -4.473 -2.029 1.00 98.56 86 GLN A N 1
ATOM 693 C CA . GLN A 1 86 ? -5.427 -4.276 -2.201 1.00 98.56 86 GLN A CA 1
ATOM 694 C C . GLN A 1 86 ? -4.943 -3.026 -1.459 1.00 98.56 86 GLN A C 1
ATOM 696 O O . GLN A 1 86 ? -3.881 -3.059 -0.841 1.00 98.56 86 GLN A O 1
ATOM 701 N N . GLY A 1 87 ? -5.727 -1.942 -1.487 1.00 98.62 87 GLY A N 1
ATOM 702 C CA . GLY A 1 87 ? -5.428 -0.729 -0.727 1.00 98.62 87 GLY A CA 1
ATOM 703 C C . GLY A 1 87 ? -5.275 -1.002 0.773 1.00 98.62 87 GLY A C 1
ATOM 704 O O . GLY A 1 87 ? -4.278 -0.594 1.373 1.00 98.62 87 GLY A O 1
ATOM 705 N N . TYR A 1 88 ? -6.218 -1.749 1.358 1.00 98.69 88 TYR A N 1
ATOM 706 C CA . TYR A 1 88 ? -6.157 -2.183 2.754 1.00 98.69 88 TYR A CA 1
ATOM 707 C C . TYR A 1 88 ? -4.924 -3.044 3.039 1.00 98.69 88 TYR A C 1
ATOM 709 O O . TYR A 1 88 ? -4.176 -2.750 3.969 1.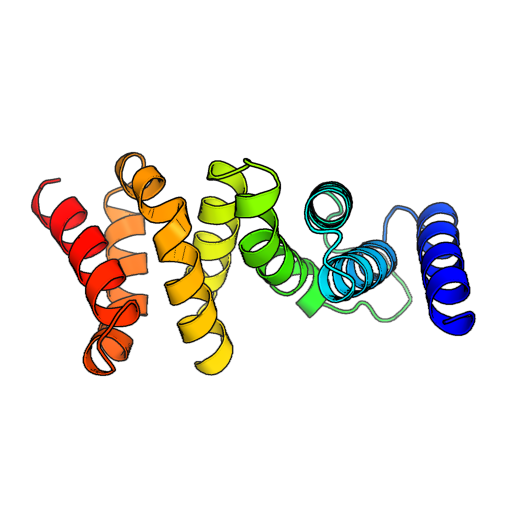00 98.69 88 TYR A O 1
ATOM 717 N N . GLU A 1 89 ? -4.687 -4.084 2.236 1.00 98.44 89 GLU A N 1
ATOM 718 C CA . GLU A 1 89 ? -3.564 -5.011 2.415 1.00 98.44 89 GLU A CA 1
ATOM 719 C C . GLU A 1 89 ? -2.213 -4.287 2.368 1.00 98.44 89 GLU A C 1
ATOM 721 O O . GLU A 1 89 ? -1.339 -4.553 3.195 1.00 98.44 89 GLU A O 1
ATOM 726 N N . SER A 1 90 ? -2.060 -3.333 1.449 1.00 98.56 90 SER A N 1
ATOM 727 C CA . SER A 1 90 ? -0.856 -2.512 1.337 1.00 98.56 90 SER A CA 1
ATOM 728 C C . SER A 1 90 ? -0.671 -1.595 2.548 1.00 98.56 90 SER A C 1
ATOM 730 O O . SER A 1 90 ? 0.416 -1.560 3.124 1.00 98.56 90 SER A O 1
ATOM 732 N N . CYS A 1 91 ? -1.725 -0.904 3.003 1.00 98.50 91 CYS A N 1
ATOM 733 C CA . CYS A 1 91 ? -1.658 -0.103 4.230 1.00 98.50 91 CYS A CA 1
ATOM 734 C C . CYS A 1 91 ? -1.324 -0.962 5.458 1.00 98.50 91 CYS A C 1
ATOM 736 O O . CYS A 1 91 ? -0.480 -0.586 6.268 1.00 98.50 91 CYS A O 1
ATOM 738 N N . ARG A 1 92 ? -1.964 -2.127 5.587 1.00 98.25 92 ARG A N 1
ATOM 739 C CA . ARG A 1 92 ? -1.737 -3.080 6.678 1.00 98.25 92 ARG A CA 1
ATOM 740 C C . ARG A 1 92 ? -0.286 -3.545 6.703 1.00 98.25 92 ARG A C 1
ATOM 742 O O . ARG A 1 92 ? 0.331 -3.511 7.761 1.00 98.25 92 ARG A O 1
ATOM 749 N N . HIS A 1 93 ? 0.268 -3.934 5.555 1.00 98.06 93 HIS A N 1
ATOM 750 C CA . HIS A 1 93 ? 1.668 -4.342 5.454 1.00 98.06 93 HIS A CA 1
ATOM 751 C C . HIS A 1 93 ? 2.616 -3.229 5.924 1.00 98.06 93 HIS A C 1
ATOM 753 O O . HIS A 1 93 ? 3.439 -3.459 6.805 1.00 98.06 93 HIS A O 1
ATOM 759 N N . LEU A 1 94 ? 2.444 -2.008 5.413 1.00 98.12 94 LEU A N 1
ATOM 760 C CA . LEU A 1 94 ? 3.295 -0.865 5.757 1.00 98.12 94 LEU A CA 1
ATOM 761 C C . LEU A 1 94 ? 3.254 -0.495 7.245 1.00 98.12 94 LEU A C 1
ATOM 763 O O . LEU A 1 94 ? 4.297 -0.198 7.825 1.00 98.12 94 LEU A O 1
ATOM 767 N N . LEU A 1 95 ? 2.073 -0.517 7.872 1.00 97.62 95 LEU A N 1
ATOM 768 C CA . LEU A 1 95 ? 1.944 -0.219 9.302 1.00 97.62 95 LEU A CA 1
ATOM 769 C C . LEU A 1 95 ? 2.620 -1.296 10.161 1.00 97.62 95 LEU A C 1
ATOM 771 O O . LEU A 1 95 ? 3.310 -0.970 11.123 1.00 97.62 95 LEU A O 1
ATOM 775 N N . LEU A 1 96 ? 2.488 -2.571 9.787 1.00 96.56 96 LEU A N 1
ATOM 776 C CA . LEU A 1 96 ? 3.091 -3.681 10.532 1.00 96.56 96 LEU A CA 1
ATOM 777 C C . LEU A 1 96 ? 4.612 -3.802 10.334 1.00 96.56 96 LEU A C 1
ATOM 779 O O . LEU A 1 96 ? 5.280 -4.425 11.155 1.00 96.56 96 LEU A O 1
ATOM 783 N N . LEU A 1 97 ? 5.182 -3.168 9.303 1.00 94.31 97 LEU A N 1
ATOM 784 C CA . LEU A 1 97 ? 6.635 -3.066 9.113 1.00 94.31 97 LEU A CA 1
ATOM 785 C C . LEU A 1 97 ? 7.320 -2.058 10.052 1.00 94.31 97 LEU A C 1
ATOM 787 O O . LEU A 1 97 ? 8.548 -1.992 10.061 1.00 94.31 97 LEU A O 1
ATOM 791 N N . ASN A 1 98 ? 6.561 -1.273 10.828 1.00 81.69 98 ASN A N 1
ATOM 792 C CA . ASN A 1 98 ? 7.085 -0.218 11.704 1.00 81.69 98 ASN A CA 1
ATOM 793 C C . ASN A 1 98 ? 8.010 0.769 10.961 1.00 81.69 98 ASN A C 1
ATOM 795 O O . ASN A 1 98 ? 9.164 1.007 11.328 1.00 81.69 98 ASN A O 1
ATOM 799 N N . VAL A 1 99 ? 7.500 1.313 9.858 1.00 85.06 99 VAL A N 1
ATOM 800 C CA . VAL A 1 99 ? 8.217 2.274 9.016 1.00 85.06 99 VAL A CA 1
ATOM 801 C C . VAL A 1 99 ? 8.404 3.635 9.703 1.00 85.06 99 VAL A C 1
ATOM 803 O O . VAL A 1 99 ? 7.796 3.947 10.726 1.00 85.06 99 VAL A O 1
ATOM 806 N N . ARG A 1 100 ? 9.259 4.485 9.117 1.00 90.38 100 ARG A N 1
ATOM 807 C CA . ARG A 1 100 ? 9.490 5.866 9.579 1.00 90.38 100 ARG A CA 1
ATOM 808 C C . ARG A 1 100 ? 8.180 6.654 9.722 1.00 90.38 100 ARG A C 1
ATOM 810 O O . ARG A 1 100 ? 7.309 6.555 8.860 1.00 90.38 100 ARG A O 1
ATOM 817 N N . GLU A 1 101 ? 8.111 7.532 10.722 1.00 90.50 101 GLU A N 1
ATOM 818 C CA . GLU A 1 101 ? 6.916 8.322 11.080 1.00 90.50 101 GLU A CA 1
ATOM 819 C C . GLU A 1 101 ? 6.210 8.980 9.881 1.00 90.50 101 GLU A C 1
ATOM 821 O O . GLU A 1 101 ? 4.995 8.860 9.731 1.00 90.50 101 GLU A O 1
ATOM 826 N N . ALA A 1 102 ? 6.959 9.636 8.988 1.00 92.19 102 ALA A N 1
ATOM 827 C CA . ALA A 1 102 ? 6.375 10.304 7.823 1.00 92.19 102 ALA A CA 1
ATOM 828 C C . ALA A 1 102 ? 5.627 9.339 6.884 1.00 92.19 102 ALA A C 1
ATOM 830 O O . ALA A 1 102 ? 4.645 9.724 6.255 1.00 92.19 102 ALA A O 1
ATOM 831 N N . LEU A 1 103 ? 6.083 8.087 6.774 1.00 94.94 103 LEU A N 1
ATOM 832 C CA . LEU A 1 103 ? 5.392 7.071 5.984 1.00 94.94 103 LEU A CA 1
ATOM 833 C C . LEU A 1 103 ? 4.203 6.494 6.760 1.00 94.94 103 LEU A C 1
ATOM 835 O O . LEU A 1 103 ? 3.152 6.265 6.166 1.00 94.94 103 LEU A O 1
ATOM 839 N N . THR A 1 104 ? 4.331 6.325 8.076 1.00 96.69 104 THR A N 1
ATOM 840 C CA . THR A 1 104 ? 3.252 5.843 8.949 1.00 96.69 104 THR A CA 1
ATOM 841 C C . THR A 1 104 ? 2.038 6.766 8.907 1.00 96.69 104 THR A C 1
ATOM 843 O O . THR A 1 104 ? 0.930 6.304 8.642 1.00 96.69 104 THR A O 1
ATOM 846 N N . THR A 1 105 ? 2.233 8.077 9.067 1.00 97.06 105 THR A N 1
ATOM 847 C CA . THR A 1 105 ? 1.130 9.055 9.070 1.00 97.06 105 THR A CA 1
ATOM 848 C C . THR A 1 105 ? 0.382 9.092 7.736 1.00 97.06 105 THR A C 1
ATOM 850 O O . THR A 1 105 ? -0.848 9.033 7.717 1.00 97.06 105 THR A O 1
ATOM 853 N N . VAL A 1 106 ? 1.092 9.099 6.602 1.00 97.06 106 VAL A N 1
ATOM 854 C CA . VAL A 1 106 ? 0.458 9.035 5.271 1.00 97.06 106 VAL A CA 1
ATOM 855 C C . VAL A 1 106 ? -0.258 7.697 5.063 1.00 97.06 106 VAL A C 1
ATOM 857 O O . VAL A 1 106 ? -1.370 7.661 4.537 1.00 97.06 106 VAL A O 1
ATOM 860 N N . THR A 1 107 ? 0.331 6.592 5.521 1.00 98.06 107 THR A N 1
ATOM 861 C CA . THR A 1 107 ? -0.290 5.265 5.420 1.00 98.06 107 THR A CA 1
ATOM 862 C C . THR A 1 107 ? -1.585 5.190 6.227 1.00 98.06 107 THR A C 1
ATOM 864 O O . THR A 1 107 ? -2.571 4.652 5.730 1.00 98.06 107 THR A O 1
ATOM 867 N N . MET A 1 108 ? -1.626 5.778 7.425 1.00 98.19 108 MET A N 1
ATOM 868 C CA . MET A 1 108 ? -2.844 5.890 8.236 1.00 98.19 108 MET A CA 1
ATOM 869 C C . MET A 1 108 ? -3.922 6.738 7.544 1.00 98.19 108 MET A C 1
ATOM 871 O O . MET A 1 108 ? -5.094 6.364 7.525 1.00 98.19 108 MET A O 1
ATOM 875 N N . GLN A 1 109 ? -3.540 7.854 6.916 1.00 97.94 109 GLN A N 1
ATOM 876 C CA . GLN A 1 109 ? -4.476 8.681 6.144 1.00 97.94 109 GLN A CA 1
ATOM 877 C C . GLN A 1 109 ? -5.078 7.926 4.952 1.00 97.94 109 GLN A C 1
ATOM 879 O O . GLN A 1 109 ? -6.265 8.099 4.662 1.00 97.94 109 GLN A O 1
ATOM 884 N N . ASN A 1 110 ? -4.278 7.092 4.280 1.00 98.12 110 ASN A N 1
ATOM 885 C CA . ASN A 1 110 ? -4.745 6.214 3.208 1.00 98.12 110 ASN A CA 1
ATOM 886 C C . ASN A 1 110 ? -5.620 5.079 3.757 1.00 98.12 110 ASN A C 1
ATOM 888 O O . ASN A 1 110 ? -6.664 4.793 3.179 1.00 98.12 110 ASN A O 1
ATOM 892 N N . MET A 1 111 ? -5.2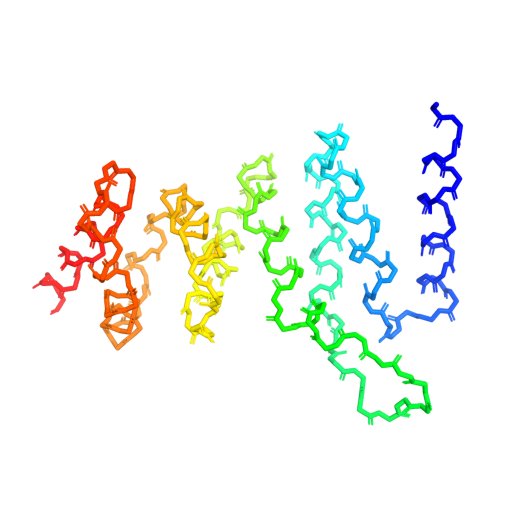47 4.484 4.897 1.00 98.44 111 MET A N 1
ATOM 893 C CA . MET A 1 111 ? -5.983 3.394 5.549 1.00 98.44 111 MET A CA 1
ATOM 894 C C . MET A 1 111 ? -7.441 3.772 5.815 1.00 98.44 111 MET A C 1
ATOM 896 O O . MET A 1 111 ? -8.331 2.936 5.671 1.00 98.44 111 MET A O 1
ATOM 900 N N . TRP A 1 112 ? -7.714 5.046 6.113 1.00 98.31 112 TRP A N 1
ATOM 901 C CA . TRP A 1 112 ? -9.080 5.553 6.246 1.00 98.31 112 TRP A CA 1
ATOM 902 C C . TRP A 1 112 ? -9.975 5.210 5.043 1.00 98.31 112 TRP A C 1
ATOM 904 O O . TRP A 1 112 ? -11.143 4.869 5.230 1.00 98.31 112 TRP A O 1
ATOM 914 N N . LEU A 1 113 ? -9.443 5.254 3.816 1.00 98.19 113 LEU A N 1
ATOM 915 C CA . LEU A 1 113 ? -10.189 4.951 2.587 1.00 98.19 113 LEU A CA 1
ATOM 916 C C . LEU A 1 113 ? -10.625 3.484 2.506 1.00 98.19 113 LEU A C 1
ATOM 918 O O . LEU A 1 113 ? -11.625 3.187 1.860 1.00 98.19 113 LEU A O 1
ATOM 922 N N . TYR A 1 114 ? -9.891 2.586 3.163 1.00 98.31 114 TYR A N 1
ATOM 923 C CA . TYR A 1 114 ? -10.072 1.136 3.072 1.00 98.31 114 TYR A CA 1
ATOM 924 C C . TYR A 1 114 ? -10.487 0.499 4.404 1.00 98.31 114 TYR A C 1
ATOM 926 O O . TYR A 1 114 ? -10.547 -0.724 4.520 1.00 98.31 114 TYR A O 1
ATOM 934 N N . ARG A 1 115 ? -10.781 1.325 5.417 1.00 97.75 115 ARG A N 1
ATOM 935 C CA . ARG A 1 115 ? -11.014 0.913 6.810 1.00 97.75 115 ARG A CA 1
ATOM 936 C C . ARG A 1 115 ? -12.086 -0.162 6.974 1.00 97.75 115 ARG A C 1
ATOM 938 O O . ARG A 1 115 ? -11.998 -0.965 7.893 1.00 97.75 115 ARG A O 1
ATOM 945 N N . GLU A 1 116 ? -13.078 -0.219 6.088 1.00 97.31 116 GLU A N 1
ATOM 946 C CA . GLU A 1 116 ? -14.148 -1.224 6.146 1.00 97.31 116 GLU A CA 1
ATOM 947 C C . GLU A 1 116 ? -13.604 -2.661 6.107 1.00 97.31 116 GLU A C 1
ATOM 949 O O . GLU A 1 116 ? -14.132 -3.533 6.795 1.00 97.31 116 GLU A O 1
ATOM 954 N N . HIS A 1 117 ? -12.472 -2.895 5.434 1.00 97.38 117 HIS A N 1
ATOM 955 C CA . HIS A 1 117 ? -11.807 -4.200 5.413 1.00 97.38 117 HIS A CA 1
ATOM 956 C C . HIS A 1 117 ? -11.237 -4.636 6.776 1.00 97.38 117 HIS A C 1
ATOM 958 O O . HIS A 1 117 ? -11.028 -5.828 6.996 1.00 97.38 117 HIS A O 1
ATOM 964 N N . ALA A 1 118 ? -11.075 -3.730 7.746 1.00 96.25 118 ALA A N 1
ATOM 965 C CA . ALA A 1 118 ? -10.677 -4.096 9.109 1.00 96.25 118 ALA A CA 1
ATOM 966 C C . ALA A 1 118 ? -11.714 -4.989 9.820 1.00 96.25 118 ALA A C 1
ATOM 968 O O . ALA A 1 118 ? -11.381 -5.719 10.757 1.00 96.25 118 ALA A O 1
ATOM 969 N N . GLN A 1 119 ? -12.971 -4.988 9.360 1.00 95.81 119 GLN A N 1
ATOM 970 C CA . GLN A 1 119 ? -14.022 -5.856 9.898 1.00 95.81 119 GLN A CA 1
ATOM 971 C C . GLN A 1 119 ? -13.746 -7.345 9.646 1.00 95.81 119 GLN A C 1
ATOM 973 O O . GLN A 1 119 ? -14.231 -8.194 10.391 1.00 95.81 119 GLN A O 1
ATOM 978 N N . THR A 1 120 ? -12.918 -7.692 8.658 1.00 94.56 120 THR A N 1
ATOM 979 C CA . THR A 1 120 ? -12.552 -9.089 8.366 1.00 94.56 120 THR A CA 1
ATOM 980 C C . THR A 1 120 ? -11.223 -9.522 8.985 1.00 94.56 120 THR A C 1
ATOM 982 O O . THR A 1 120 ? -10.842 -10.678 8.843 1.00 94.56 120 THR A O 1
ATOM 985 N N . GLU A 1 121 ? -10.517 -8.621 9.669 1.00 95.50 121 GLU A N 1
ATOM 986 C CA . GLU A 1 121 ? -9.185 -8.889 10.221 1.00 95.50 121 GLU A CA 1
ATOM 987 C C . GLU A 1 121 ? -9.216 -9.799 11.466 1.00 95.50 121 GLU A C 1
ATOM 989 O O . GLU A 1 121 ? -10.249 -9.957 12.115 1.00 95.50 121 GLU A O 1
ATOM 994 N N . THR A 1 122 ? -8.094 -10.418 11.836 1.00 96.38 122 THR A N 1
ATOM 995 C CA . THR A 1 122 ? -8.019 -11.158 13.105 1.00 96.38 122 THR A CA 1
ATOM 996 C C . THR A 1 122 ? -7.920 -10.202 14.297 1.00 96.38 122 THR A C 1
ATOM 998 O O . THR A 1 122 ? -7.491 -9.054 14.167 1.00 96.38 122 THR A O 1
ATOM 1001 N N . ARG A 1 123 ? -8.296 -10.675 15.493 1.00 96.75 123 ARG A N 1
ATOM 1002 C CA . ARG A 1 123 ? -8.108 -9.905 16.733 1.00 96.75 123 ARG A CA 1
ATOM 1003 C C . ARG A 1 123 ? -6.639 -9.524 16.945 1.00 96.75 123 ARG A C 1
ATOM 1005 O O . ARG A 1 123 ? -6.358 -8.365 17.217 1.00 96.75 123 ARG A O 1
ATOM 1012 N N . GLU A 1 124 ? -5.723 -10.471 16.743 1.00 97.06 124 GLU A N 1
ATOM 1013 C CA . GLU A 1 124 ? -4.275 -10.257 16.876 1.00 97.06 124 GLU A CA 1
ATOM 1014 C C . GLU A 1 124 ? -3.771 -9.134 15.959 1.00 97.06 124 GLU A C 1
ATOM 1016 O O . GLU A 1 124 ? -3.062 -8.230 16.396 1.00 97.06 124 GLU A O 1
ATOM 1021 N N . ALA A 1 125 ? -4.165 -9.143 14.686 1.00 96.50 125 ALA A N 1
ATOM 1022 C CA . ALA A 1 125 ? -3.735 -8.105 13.761 1.00 96.50 125 ALA A CA 1
ATOM 1023 C C . ALA A 1 125 ? -4.379 -6.744 14.070 1.00 96.50 125 ALA A C 1
ATOM 1025 O O . ALA A 1 125 ? -3.724 -5.718 13.904 1.00 96.50 125 ALA A O 1
ATOM 1026 N N . LEU A 1 126 ? -5.619 -6.704 14.574 1.00 97.88 126 LEU A N 1
ATOM 1027 C CA . LEU A 1 126 ? -6.216 -5.461 15.073 1.00 97.88 126 LEU A CA 1
ATOM 1028 C C . LEU A 1 126 ? -5.448 -4.908 16.278 1.00 97.88 126 LEU A C 1
ATOM 1030 O O . LEU A 1 126 ? -5.192 -3.708 16.317 1.00 97.88 126 LEU A O 1
ATOM 1034 N N . GLU A 1 127 ? -5.039 -5.758 17.223 1.00 98.19 127 GLU A N 1
ATOM 1035 C CA . GLU A 1 127 ? -4.211 -5.360 18.371 1.00 98.19 127 GLU A CA 1
ATOM 1036 C C . GLU A 1 127 ? -2.885 -4.742 17.906 1.00 98.19 127 GLU A C 1
ATOM 1038 O O . GLU A 1 127 ? -2.524 -3.652 18.353 1.00 98.19 127 GLU A O 1
ATOM 1043 N N . GLN A 1 128 ? -2.201 -5.380 16.952 1.00 98.00 128 GLN A N 1
ATOM 1044 C CA . GLN A 1 128 ? -0.951 -4.865 16.381 1.00 98.00 128 GLN A CA 1
ATOM 1045 C C . GLN A 1 128 ? -1.152 -3.531 15.648 1.00 98.00 128 GLN A C 1
ATOM 1047 O O . GLN A 1 128 ? -0.390 -2.587 15.857 1.00 98.00 128 GLN A O 1
ATOM 1052 N N . LEU A 1 129 ? -2.190 -3.423 14.815 1.00 97.88 129 LEU A N 1
ATOM 1053 C CA . LEU A 1 129 ? -2.482 -2.199 14.067 1.00 97.88 129 LEU A CA 1
ATOM 1054 C C . LEU A 1 129 ? -2.845 -1.041 15.001 1.00 97.88 129 LEU A C 1
ATOM 1056 O O . LEU A 1 129 ? -2.315 0.057 14.841 1.00 97.88 129 LEU A O 1
ATOM 1060 N N . VAL A 1 130 ? -3.706 -1.275 15.996 1.00 98.06 130 VAL A N 1
ATOM 1061 C CA . VAL A 1 130 ? -4.057 -0.257 16.996 1.00 98.06 130 VAL A CA 1
ATOM 1062 C C . VAL A 1 130 ? -2.814 0.173 17.769 1.00 98.06 130 VAL A C 1
ATOM 1064 O O . VAL A 1 130 ? -2.592 1.371 17.915 1.00 98.06 130 VAL A O 1
ATOM 1067 N N . ALA A 1 131 ? -1.959 -0.764 18.190 1.00 97.56 131 ALA A N 1
ATOM 1068 C CA . ALA A 1 131 ? -0.720 -0.442 18.896 1.00 97.56 131 ALA A CA 1
ATOM 1069 C C . ALA A 1 131 ? 0.216 0.462 18.073 1.00 97.56 131 ALA A C 1
ATOM 1071 O O . ALA A 1 131 ? 0.782 1.408 18.620 1.00 97.56 131 ALA A O 1
ATOM 1072 N N . VAL A 1 132 ? 0.343 0.217 16.763 1.00 97.31 132 VAL A N 1
ATOM 1073 C CA . VAL A 1 132 ? 1.140 1.062 15.856 1.00 97.31 132 VAL A CA 1
ATOM 1074 C C . VAL A 1 132 ? 0.510 2.443 15.659 1.00 97.31 132 VAL A C 1
ATOM 1076 O O . VAL A 1 132 ? 1.227 3.437 15.586 1.00 97.31 132 VAL A O 1
ATOM 1079 N N . MET A 1 133 ? -0.818 2.525 15.561 1.00 97.56 133 MET A N 1
ATOM 1080 C CA . MET A 1 133 ? -1.531 3.772 15.261 1.00 97.56 133 MET A CA 1
ATOM 1081 C C . MET A 1 133 ? -1.712 4.684 16.483 1.00 97.56 133 MET A C 1
ATOM 1083 O O . MET A 1 133 ? -1.694 5.909 16.345 1.00 97.56 133 MET A O 1
ATOM 1087 N N . GLN A 1 134 ? -1.832 4.110 17.683 1.00 97.19 134 GLN A N 1
ATOM 1088 C CA . GLN A 1 134 ? -2.140 4.828 18.924 1.00 97.19 134 GLN A CA 1
ATOM 1089 C C . GLN A 1 134 ? -1.238 6.046 19.203 1.00 97.19 134 GLN A C 1
ATOM 1091 O O . GLN A 1 134 ? -1.781 7.093 19.567 1.00 97.19 134 GLN A O 1
ATOM 1096 N N . PRO A 1 135 ? 0.098 5.989 19.013 1.00 96.88 135 PRO A N 1
ATOM 1097 C CA . PRO A 1 135 ? 0.971 7.141 19.248 1.00 96.88 135 PRO A CA 1
ATOM 1098 C C . PRO A 1 135 ? 0.660 8.342 18.345 1.00 96.88 135 PRO A C 1
ATOM 1100 O O . PRO A 1 135 ? 0.898 9.485 18.729 1.00 96.88 135 PRO A O 1
ATOM 1103 N N . TYR A 1 136 ? 0.104 8.097 17.157 1.00 96.94 136 TYR A N 1
ATOM 1104 C CA . TYR A 1 136 ? -0.185 9.124 16.157 1.00 96.94 136 TYR A CA 1
ATOM 1105 C C . TYR A 1 136 ? -1.586 9.728 16.310 1.00 96.94 136 TYR A C 1
ATOM 1107 O O . TYR A 1 136 ? -1.846 10.803 15.773 1.00 96.94 136 TYR A O 1
ATOM 1115 N N . ALA A 1 137 ? -2.481 9.095 17.077 1.00 96.12 137 ALA A N 1
ATOM 1116 C CA . ALA A 1 137 ? -3.843 9.585 17.293 1.00 96.12 137 ALA A CA 1
ATOM 1117 C C . ALA A 1 137 ? -3.884 10.982 17.940 1.00 96.12 137 ALA A C 1
ATOM 1119 O O . ALA A 1 137 ? -4.763 11.782 17.626 1.00 96.12 137 ALA A O 1
ATOM 1120 N N . ALA A 1 138 ? -2.897 11.323 18.778 1.00 95.38 138 ALA A N 1
ATOM 1121 C CA . ALA A 1 138 ? -2.789 12.642 19.411 1.00 95.38 138 ALA A CA 1
ATOM 1122 C C . ALA A 1 138 ? -2.616 13.799 18.405 1.00 95.38 138 ALA A C 1
ATOM 1124 O O . ALA A 1 138 ? -2.880 14.950 18.747 1.00 95.38 138 ALA A O 1
ATOM 1125 N N . GLN A 1 139 ? -2.203 13.508 17.165 1.00 95.06 139 GLN A N 1
ATOM 1126 C CA . GLN A 1 139 ? -2.102 14.498 16.089 1.00 95.06 139 GLN A CA 1
ATOM 1127 C C . GLN A 1 139 ? -3.480 14.894 15.511 1.00 95.06 139 GLN A C 1
ATOM 1129 O O . GLN A 1 139 ? -3.579 15.888 14.792 1.00 95.06 139 GLN A O 1
ATOM 1134 N N . GLY A 1 140 ? -4.551 14.160 15.842 1.00 95.06 140 GLY A N 1
ATOM 1135 C CA . GLY A 1 140 ? -5.930 14.496 15.486 1.00 95.06 140 GLY A CA 1
ATOM 1136 C C . GLY A 1 140 ? -6.329 14.193 14.035 1.00 95.06 140 GLY A C 1
ATOM 1137 O O . GLY A 1 140 ? -5.628 13.511 13.282 1.00 95.06 140 GLY A O 1
ATOM 1138 N N . GLY A 1 141 ? -7.509 14.687 13.644 1.00 96.44 141 GLY A N 1
ATOM 1139 C CA . GLY A 1 141 ? -8.078 14.509 12.303 1.00 96.44 141 GLY A CA 1
ATOM 1140 C C . GLY A 1 141 ? -8.192 13.037 11.898 1.00 96.44 141 GLY A C 1
ATOM 1141 O O . GLY A 1 141 ? -8.497 12.179 12.724 1.00 96.44 141 GLY A O 1
ATOM 1142 N N . ARG A 1 142 ? -7.866 12.728 10.634 1.00 96.50 142 ARG A N 1
ATOM 1143 C CA . ARG A 1 142 ? -7.945 11.352 10.109 1.00 96.50 142 ARG A CA 1
ATOM 1144 C C . ARG A 1 142 ? -7.105 10.337 10.886 1.00 96.50 142 ARG A C 1
ATOM 1146 O O . ARG A 1 142 ? -7.424 9.154 10.846 1.00 96.50 142 ARG A O 1
ATOM 1153 N N . LEU A 1 143 ? -6.031 10.769 11.554 1.00 97.88 143 LEU A N 1
ATOM 1154 C CA . LEU A 1 143 ? -5.181 9.869 12.337 1.00 97.88 143 LEU A CA 1
ATOM 1155 C C . LEU A 1 143 ? -5.900 9.395 13.605 1.00 97.88 143 LEU A C 1
ATOM 1157 O O . LEU A 1 143 ? -5.842 8.211 13.927 1.00 97.88 143 LEU A O 1
ATOM 1161 N N . ALA A 1 144 ? -6.620 10.292 14.283 1.00 98.12 144 ALA A N 1
ATOM 1162 C CA . ALA A 1 144 ? -7.479 9.924 15.406 1.00 98.12 144 ALA A CA 1
ATOM 1163 C C . ALA A 1 144 ? -8.652 9.054 14.933 1.00 98.12 144 ALA A C 1
ATOM 1165 O O . ALA A 1 144 ? -8.835 7.955 15.445 1.00 98.12 144 ALA A O 1
ATOM 1166 N N . GLU A 1 145 ? -9.361 9.486 13.884 1.00 98.38 145 GLU A N 1
ATOM 1167 C CA . GLU A 1 145 ? -10.549 8.794 13.361 1.00 98.38 145 GLU A CA 1
ATOM 1168 C C . GLU A 1 145 ? -10.258 7.340 12.957 1.00 98.38 145 GLU A C 1
ATOM 1170 O O . GLU A 1 145 ? -11.009 6.428 13.306 1.00 98.38 145 GLU A O 1
ATOM 1175 N N . VAL A 1 146 ? -9.158 7.093 12.229 1.00 98.31 146 VAL A N 1
ATOM 1176 C CA . VAL A 1 146 ? -8.796 5.726 11.822 1.00 98.31 146 VAL A CA 1
ATOM 1177 C C . VAL A 1 146 ? -8.370 4.879 13.020 1.00 98.31 146 VAL A C 1
ATOM 1179 O O . VAL A 1 146 ? -8.719 3.704 13.087 1.00 98.31 146 VAL A O 1
ATOM 1182 N N . THR A 1 147 ? -7.670 5.464 13.992 1.00 98.50 147 THR A N 1
ATOM 1183 C CA . THR A 1 147 ? -7.251 4.741 15.199 1.00 98.50 147 THR A CA 1
ATOM 1184 C C . THR A 1 147 ? -8.465 4.328 16.029 1.00 98.50 147 THR A C 1
ATOM 1186 O O . THR A 1 147 ? -8.581 3.164 16.410 1.00 98.50 147 THR A O 1
ATOM 1189 N N . GLU A 1 148 ? -9.397 5.256 16.258 1.00 98.31 148 GLU A N 1
ATOM 1190 C CA . GLU A 1 148 ? -10.641 5.018 16.995 1.00 98.31 148 GLU A CA 1
ATOM 1191 C C . GLU A 1 148 ? -11.495 3.946 16.318 1.00 98.31 148 GLU A C 1
ATOM 1193 O O . GLU A 1 148 ? -11.913 2.995 16.975 1.00 98.31 148 GLU A O 1
ATOM 1198 N N . TYR A 1 149 ? -11.660 4.026 14.994 1.00 98.38 149 TYR A N 1
ATOM 1199 C CA . TYR A 1 149 ? -12.414 3.031 14.232 1.00 98.38 149 TYR A CA 1
ATOM 1200 C C . TYR A 1 149 ? -11.869 1.607 14.436 1.00 98.38 149 TYR A C 1
ATOM 1202 O O . TYR A 1 149 ? -12.632 0.671 14.678 1.00 98.38 149 TYR A O 1
ATOM 1210 N N . PHE A 1 150 ? -10.546 1.422 14.377 1.00 98.50 150 PHE A N 1
ATOM 1211 C CA . PHE A 1 150 ? -9.934 0.105 14.585 1.00 98.50 150 PHE A CA 1
ATOM 1212 C C . PHE A 1 150 ? -10.018 -0.340 16.051 1.00 98.50 150 PHE A C 1
ATOM 1214 O O . PHE A 1 150 ? -10.290 -1.514 16.316 1.00 98.50 150 PHE A O 1
ATOM 1221 N N . ALA A 1 151 ? -9.833 0.581 17.001 1.00 98.06 151 ALA A N 1
ATOM 1222 C CA . ALA A 1 151 ? -9.965 0.296 18.426 1.00 98.06 151 ALA A CA 1
ATOM 1223 C C . ALA A 1 151 ? -11.394 -0.136 18.792 1.00 98.06 151 ALA A C 1
ATOM 1225 O O . ALA A 1 151 ? -11.576 -1.035 19.612 1.00 98.06 151 ALA A O 1
ATOM 1226 N N . ASP A 1 152 ? -12.409 0.452 18.166 1.00 98.12 152 ASP A N 1
ATOM 1227 C CA . ASP A 1 152 ? -13.805 0.090 18.398 1.00 98.12 152 ASP A CA 1
ATOM 1228 C C . ASP A 1 152 ? -14.159 -1.273 17.798 1.00 98.12 152 ASP A C 1
ATOM 1230 O O . ASP A 1 152 ? -14.857 -2.053 18.446 1.00 98.12 152 ASP A O 1
ATOM 1234 N N . ILE A 1 153 ? -13.627 -1.630 16.622 1.00 97.56 153 ILE A N 1
ATOM 1235 C CA . ILE A 1 153 ? -13.747 -3.008 16.112 1.00 97.56 153 ILE A CA 1
ATOM 1236 C C . ILE A 1 153 ? -13.115 -3.991 17.100 1.00 97.56 153 ILE A C 1
ATOM 1238 O O . ILE A 1 153 ? -13.718 -5.017 17.410 1.00 97.56 153 ILE A O 1
ATOM 1242 N N . LEU A 1 154 ? -11.921 -3.681 17.611 1.00 97.31 154 LEU A N 1
ATOM 1243 C CA . LEU A 1 154 ? -11.201 -4.550 18.538 1.00 97.31 154 LEU A CA 1
ATOM 1244 C C . LEU A 1 154 ? -11.965 -4.773 19.854 1.00 97.31 154 LEU A C 1
ATOM 1246 O O . LEU A 1 154 ? -12.039 -5.905 20.322 1.00 97.31 154 LEU A O 1
ATOM 1250 N N . LYS A 1 155 ? -12.565 -3.727 20.437 1.00 95.56 155 LYS A N 1
ATOM 1251 C CA . LYS A 1 155 ? -13.367 -3.838 21.674 1.00 95.56 155 LYS A CA 1
ATOM 1252 C C . LYS A 1 155 ? -14.587 -4.746 21.517 1.00 95.56 155 LYS A C 1
ATOM 1254 O O . LYS A 1 155 ? -15.019 -5.351 22.492 1.00 95.56 155 LYS A O 1
ATOM 1259 N N . ASN A 1 156 ? -15.151 -4.802 20.312 1.00 91.62 156 ASN A N 1
ATOM 1260 C CA . ASN A 1 156 ? -16.364 -5.558 20.007 1.00 91.62 156 ASN A CA 1
ATOM 1261 C C . ASN A 1 156 ? -16.082 -6.993 19.516 1.00 91.62 156 ASN A C 1
ATOM 1263 O O . ASN A 1 156 ? -17.017 -7.671 19.084 1.00 91.62 156 ASN A O 1
ATOM 1267 N N . ARG A 1 157 ? -14.821 -7.452 19.563 1.00 88.44 157 ARG A N 1
ATOM 1268 C CA . ARG A 1 157 ? -14.403 -8.818 19.208 1.00 88.44 157 ARG A CA 1
ATOM 1269 C C . ARG A 1 157 ? -14.038 -9.687 20.405 1.00 88.44 157 ARG A C 1
ATOM 1271 O O . ARG A 1 157 ? -13.489 -9.174 21.405 1.00 88.44 157 ARG A O 1
#

Organism: NCBI:txid546264

pLDDT: mean 95.57, std 5.98, range [54.56, 98.88]

Radius of gyration: 16.94 Å; chains: 1; bounding box: 41×32×46 Å

Sequence (157 aa):
MGKRDEALVTWLAGYDYNPRRAECLYLAQTMLRQEGKYRISHAIGLMAKRIPFPTDDILFVQSNVYQLDIDYELSVTAYAAGDFRQGYESCRHLLLLNVREALTTVTMQNMWLYREHAQTETREALEQLVAVMQPYAAQGGRLAEVTEYFADILKNR

Foldseek 3Di:
DVVLVVLLVVLVVVCVVPVLALVSLLVNLVSCVVVVVLQVSLVSLVSSQPRADDPPDPDDHDVCSNQASSLLSNLVRCLVNVNLVSNQVSLLSNLLVLDDPVSVVVSLLSNLSNLVCLLVDDLVSLVSNLVSLVVVLVVDDSSVVSSVSSVVSNVVD

Secondary structure (DSSP, 8-state):
-HHHHHHHHHHHHHHHH-TT--HHHHHHHHHHHHTT-HHHHHHHHHHHHTSPPPSS-SS---HHIIIIIHHHHHHHHHHHHT-HHHHHHHHHHHHHTT--HHHHHHHHHHHHHHGGGGGGS-HHHHHHHHHHHHHHHTT-HHHHHHHHHHHHHHHT-